Protein AF-A0A2P5YAR7-F1 (afdb_monomer_lite)

Radius of gyration: 39.68 Å; chains: 1; bounding box: 75×45×110 Å

Secondary structure (DSSP, 8-state):
-PPPPPPSS---SHHHHHHHHHHHHHHHHTT-SS-HHHHHHHHHHHHHS-HHHHTTT---HHHHHHHHHHHHHHHHHHHHHHHHHHHHHHHHHHHHHHHHHHHHHHHHHHHHHH--

Structure (mmCIF, N/CA/C/O backbone):
data_AF-A0A2P5YAR7-F1
#
_entry.id   AF-A0A2P5YAR7-F1
#
loop_
_atom_site.group_PDB
_atom_site.id
_atom_site.type_symbol
_atom_site.label_atom_id
_atom_site.label_alt_id
_atom_site.label_comp_id
_atom_site.label_asym_id
_atom_site.label_entity_id
_atom_site.label_seq_id
_atom_site.pdbx_PDB_ins_code
_atom_site.Cartn_x
_atom_site.Cartn_y
_atom_site.Cartn_z
_atom_site.occupancy
_atom_site.B_iso_or_equiv
_atom_site.auth_seq_id
_atom_site.auth_comp_id
_atom_site.auth_asym_id
_atom_site.auth_atom_id
_atom_site.pdbx_PDB_model_num
ATOM 1 N N . MET A 1 1 ? -10.644 -30.070 46.219 1.00 40.66 1 MET A N 1
ATOM 2 C CA . MET A 1 1 ? -11.522 -30.137 45.027 1.00 40.66 1 MET A CA 1
ATOM 3 C C . MET A 1 1 ? -10.715 -29.764 43.790 1.00 40.66 1 MET A C 1
ATOM 5 O O . MET A 1 1 ? -10.508 -28.585 43.537 1.00 40.66 1 MET A O 1
ATOM 9 N N . SER A 1 2 ? -10.187 -30.758 43.072 1.00 53.06 2 SER A N 1
ATOM 10 C CA . SER A 1 2 ? -9.422 -30.544 41.836 1.00 53.06 2 SER A CA 1
ATOM 11 C C . SER A 1 2 ? -10.381 -30.172 40.700 1.00 53.06 2 SER A C 1
ATOM 13 O O . SER A 1 2 ? -11.316 -30.916 40.404 1.00 53.06 2 SER A O 1
ATOM 15 N N . GLY A 1 3 ? -10.211 -28.991 40.105 1.00 74.62 3 GLY A N 1
ATOM 16 C CA . GLY A 1 3 ? -11.007 -28.576 38.951 1.00 74.62 3 GLY A CA 1
ATOM 17 C C . GLY A 1 3 ? -10.621 -29.376 37.705 1.00 74.62 3 GLY A C 1
ATOM 18 O O . GLY A 1 3 ? -9.438 -29.529 37.411 1.00 74.62 3 GLY A O 1
ATOM 19 N N . LYS A 1 4 ? -11.607 -29.857 36.936 1.00 80.44 4 LYS A N 1
ATOM 20 C CA . LYS A 1 4 ? -11.352 -30.475 35.624 1.00 80.44 4 LYS A CA 1
ATOM 21 C C . LYS A 1 4 ? -10.742 -29.435 34.678 1.00 80.44 4 LYS A C 1
ATOM 23 O O . LYS A 1 4 ? -11.320 -28.364 34.485 1.00 80.44 4 LYS A O 1
ATOM 28 N N . LYS A 1 5 ? -9.592 -29.755 34.077 1.00 84.00 5 LYS A N 1
ATOM 29 C CA . LYS A 1 5 ? -8.954 -28.932 33.040 1.00 84.00 5 LYS A CA 1
ATOM 30 C C . LYS A 1 5 ? -9.881 -28.864 31.824 1.00 84.00 5 LYS A C 1
ATOM 32 O O . LYS A 1 5 ? -10.261 -29.891 31.273 1.00 84.00 5 LYS A O 1
ATOM 37 N N . ILE A 1 6 ? -10.278 -27.655 31.440 1.00 81.88 6 ILE A N 1
ATOM 38 C CA . ILE A 1 6 ? -11.193 -27.422 30.317 1.00 81.88 6 ILE A CA 1
ATOM 39 C C . ILE A 1 6 ? -10.366 -27.171 29.052 1.00 81.88 6 ILE A C 1
ATOM 41 O O . ILE A 1 6 ? -9.425 -26.379 29.086 1.00 81.88 6 ILE A O 1
ATOM 45 N N . MET A 1 7 ? -10.737 -27.810 27.940 1.00 84.88 7 MET A N 1
ATOM 46 C CA . MET A 1 7 ? -10.179 -27.534 26.610 1.00 84.88 7 MET A CA 1
ATOM 47 C C . MET A 1 7 ? -10.755 -26.225 26.050 1.00 84.88 7 MET A C 1
ATOM 49 O O . MET A 1 7 ? -11.937 -25.929 26.237 1.00 84.88 7 MET A O 1
ATOM 53 N N . LEU A 1 8 ? -9.940 -25.430 25.353 1.00 87.88 8 LEU A N 1
ATOM 54 C CA . LEU A 1 8 ? -10.377 -24.204 24.672 1.00 87.88 8 LEU A CA 1
ATOM 55 C C . LEU A 1 8 ? -11.165 -24.554 23.397 1.00 87.88 8 LEU A C 1
ATOM 57 O O . LEU A 1 8 ? -10.645 -24.484 22.292 1.00 87.88 8 LEU A O 1
ATOM 61 N N . ALA A 1 9 ? -12.425 -24.949 23.574 1.00 91.56 9 ALA A N 1
ATOM 62 C CA . ALA A 1 9 ? -13.371 -25.260 22.507 1.00 91.56 9 ALA A CA 1
ATOM 63 C C . ALA A 1 9 ? -14.728 -24.587 22.764 1.00 91.56 9 ALA A C 1
ATOM 65 O O . ALA A 1 9 ? -15.019 -24.127 23.876 1.00 91.56 9 ALA A O 1
ATOM 66 N N . TYR A 1 10 ? -15.569 -24.523 21.731 1.00 92.94 10 TYR A N 1
ATOM 67 C CA . TYR A 1 10 ? -16.919 -23.984 21.857 1.00 92.94 10 TYR A CA 1
ATOM 68 C C . TYR A 1 10 ? -17.776 -24.847 22.796 1.00 92.94 10 TYR A C 1
ATOM 70 O O . TYR A 1 10 ? -17.853 -26.065 22.646 1.00 92.94 10 TYR A O 1
ATOM 78 N N . ILE A 1 11 ? -18.447 -24.211 23.762 1.00 94.50 11 ILE A N 1
ATOM 79 C CA . ILE A 1 11 ? -19.378 -24.891 24.673 1.00 94.50 11 ILE A CA 1
ATOM 80 C C . ILE A 1 11 ? -20.734 -24.988 23.970 1.00 94.50 11 ILE A C 1
ATOM 82 O O . ILE A 1 11 ? -21.426 -23.978 23.827 1.00 94.50 11 ILE A O 1
ATOM 86 N N . THR A 1 12 ? -21.114 -26.193 23.547 1.00 95.88 12 THR A N 1
ATOM 87 C CA . THR A 1 12 ? -22.368 -26.469 22.826 1.00 95.88 12 THR A CA 1
ATOM 88 C C . THR A 1 12 ? -23.599 -26.204 23.693 1.00 95.88 12 THR A C 1
ATOM 90 O O . THR A 1 12 ? -24.528 -25.521 23.259 1.00 95.88 12 THR A O 1
ATOM 93 N N . THR A 1 13 ? -23.575 -26.655 24.950 1.00 95.62 13 THR A N 1
ATOM 94 C CA . THR A 1 13 ? -24.671 -26.479 25.909 1.00 95.62 13 THR A CA 1
ATOM 95 C C . THR A 1 13 ? -24.881 -25.007 26.272 1.00 95.62 13 THR A C 1
ATOM 97 O O . THR A 1 13 ? -24.014 -24.368 26.874 1.00 95.62 13 THR A O 1
ATOM 100 N N . ASP A 1 14 ? -26.065 -24.467 25.970 1.00 96.06 14 ASP A N 1
ATOM 101 C CA . ASP A 1 14 ? -26.368 -23.039 26.147 1.00 96.06 14 ASP A CA 1
ATOM 102 C C . ASP A 1 14 ? -26.326 -22.577 27.616 1.00 96.06 14 ASP A C 1
ATOM 104 O O . ASP A 1 14 ? -25.726 -21.546 27.927 1.00 96.06 14 ASP A O 1
ATOM 108 N N . SER A 1 15 ? -26.873 -23.364 28.548 1.00 94.62 15 SER A N 1
ATOM 109 C CA . SER A 1 15 ? -26.855 -23.043 29.985 1.00 94.62 15 SER A CA 1
ATOM 110 C C . SER A 1 15 ? -25.426 -22.983 30.553 1.00 94.62 15 SER A C 1
ATOM 112 O O . SER A 1 15 ? -25.058 -22.036 31.260 1.00 94.62 15 SER A O 1
ATOM 114 N N . ALA A 1 16 ? -24.576 -23.948 30.187 1.00 93.19 16 ALA A N 1
ATOM 115 C CA . ALA A 1 16 ? -23.163 -23.985 30.566 1.00 93.19 16 ALA A CA 1
ATOM 116 C C . ALA A 1 16 ? -22.364 -22.839 29.926 1.00 93.19 16 ALA A C 1
ATOM 118 O O . ALA A 1 16 ? -21.526 -22.217 30.584 1.00 93.19 16 ALA A O 1
ATOM 119 N N . ARG A 1 17 ? -22.652 -22.505 28.664 1.00 95.62 17 ARG A N 1
ATOM 120 C CA . ARG A 1 17 ? -22.042 -21.373 27.959 1.00 95.62 17 ARG A CA 1
ATOM 121 C C . ARG A 1 17 ? -22.396 -20.040 28.622 1.00 95.62 17 ARG A C 1
ATOM 123 O O . ARG A 1 17 ? -21.489 -19.268 28.927 1.00 95.62 17 ARG A O 1
ATOM 130 N N . LYS A 1 18 ? -23.676 -19.786 28.926 1.00 95.25 18 LYS A N 1
ATOM 131 C CA . LYS A 1 18 ? -24.145 -18.545 29.580 1.00 95.25 18 LYS A CA 1
ATOM 132 C C . LYS A 1 18 ? -23.549 -18.353 30.975 1.00 95.25 18 LYS A C 1
ATOM 134 O O . LYS A 1 18 ? -23.100 -17.258 31.316 1.00 95.25 18 LYS A O 1
ATOM 139 N N . THR A 1 19 ? -23.516 -19.408 31.787 1.00 94.81 19 THR A N 1
ATOM 140 C CA . THR A 1 19 ? -22.935 -19.347 33.140 1.00 94.81 19 THR A CA 1
ATOM 141 C C . THR A 1 19 ? -21.421 -19.141 33.096 1.00 94.81 19 THR A C 1
ATOM 143 O O . THR A 1 19 ? -20.887 -18.317 33.842 1.00 94.81 19 THR A O 1
ATOM 146 N N . THR A 1 20 ? -20.731 -19.824 32.180 1.00 92.00 20 THR A N 1
ATOM 147 C CA . THR A 1 20 ? -19.289 -19.662 31.964 1.00 92.00 20 THR A CA 1
ATOM 148 C C . THR A 1 20 ? -18.955 -18.259 31.465 1.00 92.00 20 THR A C 1
ATOM 150 O O . THR A 1 20 ? -18.025 -17.647 31.989 1.00 92.00 20 THR A O 1
ATOM 153 N N . TYR A 1 21 ? -19.738 -17.718 30.524 1.00 92.38 21 TYR A N 1
ATOM 154 C CA . TYR A 1 21 ? -19.600 -16.346 30.034 1.00 92.38 21 TYR A CA 1
ATOM 155 C C . TYR A 1 21 ? -19.646 -15.349 31.194 1.00 92.38 21 TYR A C 1
ATOM 157 O O . TYR A 1 21 ? -18.660 -14.657 31.412 1.00 92.38 21 TYR A O 1
ATOM 165 N N . LYS A 1 22 ? -20.708 -15.352 32.017 1.00 92.00 22 LYS A N 1
ATOM 166 C CA . LYS A 1 22 ? -20.840 -14.433 33.168 1.00 92.00 22 LYS A CA 1
ATOM 167 C C . LYS A 1 22 ? -19.666 -14.526 34.153 1.00 92.00 22 LYS A C 1
ATOM 169 O O . LYS A 1 22 ? -19.189 -13.507 34.648 1.00 92.00 22 LYS A O 1
ATOM 174 N N . LYS A 1 23 ? -19.191 -15.744 34.447 1.00 90.50 23 LYS A N 1
ATOM 175 C CA . LYS A 1 23 ? -18.052 -15.958 35.358 1.00 90.50 23 LYS A CA 1
ATOM 176 C C . LYS A 1 23 ? -16.750 -15.406 34.776 1.00 90.50 23 LYS A C 1
ATOM 178 O O . LYS A 1 23 ? -16.007 -14.723 35.477 1.00 90.50 23 LYS A O 1
ATOM 183 N N . ARG A 1 24 ? -16.472 -15.696 33.502 1.00 89.88 24 ARG A N 1
ATOM 184 C CA . ARG A 1 24 ? -15.221 -15.303 32.838 1.00 89.88 24 ARG A CA 1
ATOM 185 C C . ARG A 1 24 ? -15.185 -13.811 32.515 1.00 89.88 24 ARG A C 1
ATOM 187 O O . ARG A 1 24 ? -14.156 -13.183 32.743 1.00 89.88 24 ARG A O 1
ATOM 194 N N . THR A 1 25 ? -16.294 -13.221 32.071 1.00 88.12 25 THR A N 1
ATOM 195 C CA . THR A 1 25 ? -16.368 -11.783 31.767 1.00 88.12 25 THR A CA 1
ATOM 196 C C . THR A 1 25 ? -16.139 -10.927 33.005 1.00 88.12 25 THR A C 1
ATOM 198 O O . THR A 1 25 ? -15.398 -9.954 32.929 1.00 88.12 25 THR A O 1
ATOM 201 N N . LYS A 1 26 ? -16.658 -11.326 34.175 1.00 86.00 26 LYS A N 1
ATOM 202 C CA . LYS A 1 26 ? -16.410 -10.621 35.445 1.00 86.00 26 LYS A CA 1
ATOM 203 C C . LYS A 1 26 ? -14.915 -10.504 35.784 1.00 86.00 26 LYS A C 1
ATOM 205 O O . LYS A 1 26 ? -14.485 -9.477 36.300 1.00 86.00 26 LYS A O 1
ATOM 210 N N . GLY A 1 27 ? -14.125 -11.542 35.497 1.00 83.94 27 GLY A N 1
ATOM 211 C CA . GLY A 1 27 ? -12.668 -11.520 35.677 1.00 83.94 27 GLY A CA 1
ATOM 212 C C . GLY A 1 27 ? -11.926 -10.757 34.575 1.00 83.94 27 GLY A C 1
ATOM 213 O O . GLY A 1 27 ? -10.904 -10.133 34.850 1.00 83.94 27 GLY A O 1
ATOM 214 N N . LEU A 1 28 ? -12.453 -10.782 33.348 1.00 85.00 28 LEU A N 1
ATOM 215 C CA . LEU A 1 28 ? -11.907 -10.061 32.196 1.00 85.00 28 LEU A CA 1
ATOM 216 C C . LEU A 1 28 ? -12.072 -8.547 32.325 1.00 85.00 28 LEU A C 1
ATOM 218 O O . LEU A 1 28 ? -11.105 -7.842 32.086 1.00 85.00 28 LEU A O 1
ATOM 222 N N . VAL A 1 29 ? -13.233 -8.044 32.760 1.00 80.06 29 VAL A N 1
ATOM 223 C CA . VAL A 1 29 ? -13.506 -6.593 32.868 1.00 80.06 29 VAL A CA 1
ATOM 224 C C . VAL A 1 29 ? -12.450 -5.861 33.708 1.00 80.06 29 VAL A C 1
ATOM 226 O O . VAL A 1 29 ? -12.074 -4.749 33.366 1.00 80.06 29 VAL A O 1
ATOM 229 N N . LYS A 1 30 ? -11.897 -6.501 34.750 1.00 78.00 30 LYS A N 1
ATOM 230 C CA . LYS A 1 30 ? -10.810 -5.933 35.575 1.00 78.00 30 LYS A CA 1
ATOM 231 C C . LYS A 1 30 ? -9.452 -5.836 34.866 1.00 78.00 30 LYS A C 1
ATOM 233 O O . LYS A 1 30 ? -8.565 -5.157 35.362 1.00 78.00 30 LYS A O 1
ATOM 238 N N . LYS A 1 31 ? -9.267 -6.564 33.764 1.00 83.31 31 LYS A N 1
ATOM 239 C CA . LYS A 1 31 ? -8.025 -6.642 32.978 1.00 83.31 31 LYS A CA 1
ATOM 240 C C . LYS A 1 31 ? -8.145 -5.964 31.612 1.00 83.31 31 LYS A C 1
ATOM 242 O O . LYS A 1 31 ? -7.176 -5.954 30.862 1.00 83.31 31 LYS A O 1
ATOM 247 N N . VAL A 1 32 ? -9.329 -5.462 31.261 1.00 84.12 32 VAL A N 1
ATOM 248 C CA . VAL A 1 32 ? -9.555 -4.772 29.991 1.00 84.12 32 VAL A CA 1
ATOM 249 C C . VAL A 1 32 ? -8.963 -3.371 30.098 1.00 84.12 32 VAL A C 1
ATOM 251 O O . VAL A 1 32 ? -9.361 -2.581 30.951 1.00 84.12 32 VAL A O 1
ATOM 254 N N . TRP A 1 33 ? -8.001 -3.093 29.224 1.00 86.69 33 TRP A N 1
ATOM 255 C CA . TRP A 1 33 ? -7.441 -1.770 28.997 1.00 86.69 33 TRP A CA 1
ATOM 256 C C . TRP A 1 33 ? -7.631 -1.398 27.520 1.00 86.69 33 TRP A C 1
ATOM 258 O O . TRP A 1 33 ? -7.370 -2.247 26.661 1.00 86.69 33 TRP A O 1
ATOM 268 N N . PRO A 1 34 ? -8.045 -0.162 27.198 1.00 90.00 34 PRO A N 1
ATOM 269 C CA . PRO A 1 34 ? -8.500 0.886 28.118 1.00 90.00 34 PRO A CA 1
ATOM 270 C C . PRO A 1 34 ? -9.819 0.524 28.819 1.00 90.00 34 PRO A C 1
ATOM 272 O O . PRO A 1 34 ? -10.503 -0.419 28.417 1.00 90.00 34 PRO A O 1
ATOM 275 N N . SER A 1 35 ? -10.175 1.252 29.885 1.00 89.50 35 SER A N 1
ATOM 276 C CA . SER A 1 35 ? -11.480 1.072 30.537 1.00 89.50 35 SER A CA 1
ATOM 277 C C . SER A 1 35 ? -12.617 1.292 29.527 1.00 89.50 35 SER A C 1
ATOM 279 O O . SER A 1 35 ? -12.423 1.938 28.499 1.00 89.50 35 SER A O 1
ATOM 281 N N . LEU A 1 36 ? -13.824 0.778 29.788 1.00 87.44 36 LEU A N 1
ATOM 282 C CA . LEU A 1 36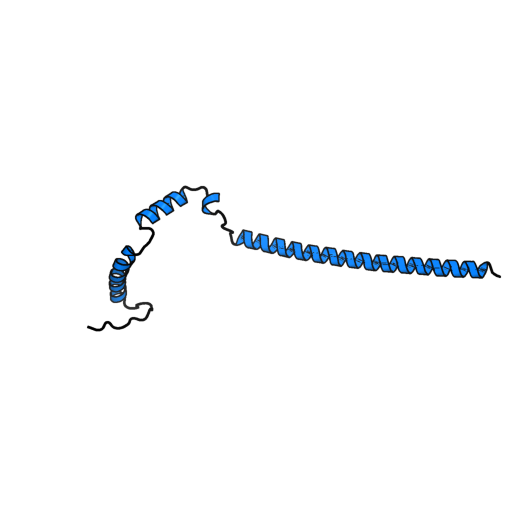 ? -14.950 0.958 28.857 1.00 87.44 36 LEU A CA 1
ATOM 283 C C . LEU A 1 36 ? -15.247 2.443 28.585 1.00 87.44 36 LEU A C 1
ATOM 285 O O . LEU A 1 36 ? -15.597 2.813 27.465 1.00 87.44 36 LEU A O 1
ATOM 289 N N . GLU A 1 37 ? -15.113 3.282 29.607 1.00 90.31 37 GLU A N 1
ATOM 290 C CA . GLU A 1 37 ? -15.336 4.721 29.515 1.00 90.31 37 GLU A CA 1
ATOM 291 C C . GLU A 1 37 ? -14.215 5.415 28.739 1.00 90.31 37 GLU A C 1
ATOM 293 O O . GLU A 1 37 ? -14.491 6.176 27.812 1.00 90.31 37 GLU A O 1
ATOM 298 N N . ASP A 1 38 ? -12.957 5.065 29.016 1.00 92.50 38 ASP A N 1
ATOM 299 C CA . ASP A 1 38 ? -11.815 5.557 28.247 1.00 92.50 38 ASP A CA 1
ATOM 300 C C . ASP A 1 38 ? -11.895 5.117 26.782 1.00 92.50 38 ASP A C 1
ATOM 302 O O . ASP A 1 38 ? -11.675 5.924 25.887 1.00 92.50 38 ASP A O 1
ATOM 306 N N . ALA A 1 39 ? -12.269 3.864 26.511 1.00 93.31 39 ALA A N 1
ATOM 307 C CA . ALA A 1 39 ? -12.463 3.348 25.161 1.00 93.31 39 ALA A CA 1
ATOM 308 C C . ALA A 1 39 ? -13.544 4.141 24.415 1.00 93.31 39 ALA A C 1
ATOM 310 O O . ALA A 1 39 ? -13.349 4.526 23.263 1.00 93.31 39 ALA A O 1
ATOM 311 N N . ARG A 1 40 ? -14.673 4.432 25.076 1.00 94.50 40 ARG A N 1
ATOM 312 C CA . ARG A 1 40 ? -15.743 5.269 24.512 1.00 94.50 40 ARG A CA 1
ATOM 313 C C . ARG A 1 40 ? -15.267 6.693 24.245 1.00 94.50 40 ARG A C 1
ATOM 315 O O . ARG A 1 40 ? -15.545 7.211 23.165 1.00 94.50 40 ARG A O 1
ATOM 322 N N . ARG A 1 41 ? -14.529 7.303 25.180 1.00 96.56 41 ARG A N 1
ATOM 323 C CA . ARG A 1 41 ? -13.931 8.634 25.003 1.00 96.56 41 ARG A CA 1
ATOM 324 C C . ARG A 1 41 ? -12.988 8.645 23.805 1.00 96.56 41 ARG A C 1
ATOM 326 O O . ARG A 1 41 ? -13.158 9.470 22.918 1.00 96.56 41 ARG A O 1
ATOM 333 N N . LEU A 1 42 ? -12.053 7.699 23.740 1.00 95.94 42 LEU A N 1
ATOM 334 C CA . LEU A 1 42 ? -11.088 7.577 22.647 1.00 95.94 42 LEU A CA 1
ATOM 335 C C . LEU A 1 42 ? -11.780 7.375 21.295 1.00 95.94 42 LEU A C 1
ATOM 337 O O . LEU A 1 42 ? -11.413 8.030 20.327 1.00 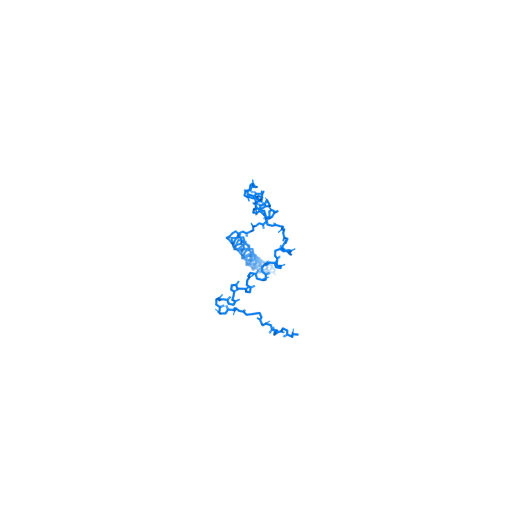95.94 42 LEU A O 1
ATOM 341 N N . LEU A 1 43 ? -12.812 6.527 21.227 1.00 94.62 43 LEU A N 1
ATOM 342 C CA . LEU A 1 43 ? -13.600 6.333 20.006 1.00 94.62 43 LEU A CA 1
ATOM 343 C C . LEU A 1 43 ? -14.362 7.597 19.596 1.00 94.62 43 LEU A C 1
ATOM 345 O O . LEU A 1 43 ? -14.453 7.894 18.408 1.00 94.62 43 LEU A O 1
ATOM 349 N N . SER A 1 44 ? -14.913 8.337 20.559 1.00 96.19 44 SER A N 1
ATOM 350 C CA . SER A 1 44 ? -15.579 9.615 20.301 1.00 96.19 44 SER A CA 1
ATOM 351 C C . SER A 1 44 ? -14.593 10.654 19.767 1.00 96.19 44 SER A C 1
ATOM 353 O O . SER A 1 44 ? -14.852 11.258 18.731 1.00 96.19 44 SER A O 1
ATOM 355 N N . GLU A 1 45 ? -13.450 10.836 20.429 1.00 96.00 45 GLU A N 1
ATOM 356 C CA . GLU A 1 45 ? -12.401 11.757 19.977 1.00 96.00 45 GLU A CA 1
ATOM 357 C C . GLU A 1 45 ? -11.869 11.369 18.597 1.00 96.00 45 GLU A C 1
ATOM 359 O O . GLU A 1 45 ? -11.768 12.220 17.718 1.00 96.00 45 GLU A O 1
ATOM 364 N N . PHE A 1 46 ? -11.639 10.077 18.351 1.00 93.44 46 PHE A N 1
ATOM 365 C CA . PHE A 1 46 ? -11.239 9.581 17.037 1.00 93.44 46 PHE A CA 1
ATOM 366 C C . PHE A 1 46 ? -12.261 9.941 15.950 1.00 93.44 46 PHE A C 1
ATOM 368 O O . PHE A 1 46 ? -11.882 10.446 14.897 1.00 93.44 46 PHE A O 1
ATOM 375 N N . LYS A 1 47 ? -13.561 9.751 16.217 1.00 93.88 47 LYS A N 1
ATOM 376 C CA . LYS A 1 47 ? -14.638 10.076 15.267 1.00 93.88 47 LYS A CA 1
ATOM 377 C C . LYS A 1 47 ? -14.793 11.574 14.985 1.00 93.88 47 LYS A C 1
ATOM 379 O O . LYS A 1 47 ? -15.344 11.918 13.944 1.00 93.88 47 LYS A O 1
ATOM 384 N N . LYS A 1 48 ? -14.321 12.454 15.875 1.00 95.81 48 LYS A N 1
ATOM 385 C CA . LYS A 1 48 ? -14.305 13.913 15.656 1.00 95.81 48 LYS A CA 1
ATOM 386 C C . LYS A 1 48 ? -13.167 14.366 14.739 1.00 95.81 48 LYS A C 1
ATOM 388 O O . LYS A 1 48 ? -13.205 15.486 14.235 1.00 95.81 48 LYS A O 1
ATOM 393 N N . LEU A 1 49 ? -12.145 13.536 14.532 1.00 92.88 49 LEU A N 1
ATOM 394 C CA . LEU A 1 49 ? -11.028 13.887 13.659 1.00 92.88 49 LEU A CA 1
ATOM 395 C C . LEU A 1 49 ? -11.473 13.918 12.187 1.00 92.88 49 LEU A C 1
ATOM 397 O O . LEU A 1 49 ? -12.324 13.119 11.797 1.00 92.88 49 LEU A O 1
ATOM 401 N N . PRO A 1 50 ? -10.868 14.766 11.337 1.00 92.06 50 PRO A N 1
ATOM 402 C CA . PRO A 1 50 ? -11.073 14.704 9.892 1.00 92.06 50 PRO A CA 1
ATOM 403 C C . PRO A 1 50 ? -10.743 13.315 9.328 1.00 92.06 50 PRO A C 1
ATOM 405 O O . PRO A 1 50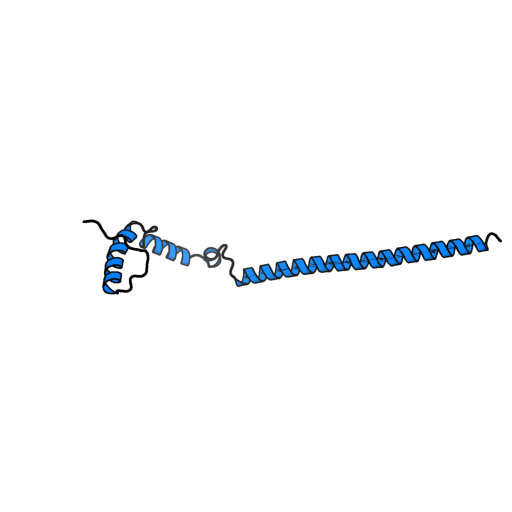 ? -9.819 12.656 9.814 1.00 92.06 50 PRO A O 1
ATOM 408 N N . LEU A 1 51 ? -11.432 12.899 8.257 1.00 85.44 51 LEU A N 1
ATOM 409 C CA . LEU A 1 51 ? -11.216 11.594 7.610 1.00 85.44 51 LEU A CA 1
ATOM 410 C C . LEU A 1 51 ? -9.740 11.342 7.279 1.00 85.44 51 LEU A C 1
ATOM 412 O O . LEU A 1 51 ? -9.246 10.259 7.561 1.00 85.44 51 LEU A O 1
ATOM 416 N N . SER A 1 52 ? -9.021 12.363 6.798 1.00 83.81 52 SER A N 1
ATOM 417 C CA . SER A 1 52 ? -7.584 12.305 6.479 1.00 83.81 52 SER A CA 1
ATOM 418 C C . SER A 1 52 ? -6.673 11.982 7.671 1.00 83.81 52 SER A C 1
ATOM 420 O O . SER A 1 52 ? -5.551 11.511 7.498 1.00 83.81 52 SER A O 1
ATOM 422 N N . LYS A 1 53 ? -7.125 12.255 8.900 1.00 86.69 53 LYS A N 1
ATOM 423 C CA . LYS A 1 53 ? -6.417 11.908 10.140 1.00 86.69 53 LYS A CA 1
ATOM 424 C C . LYS A 1 53 ? -6.860 10.549 10.670 1.00 86.69 53 LYS A C 1
ATOM 426 O O . LYS A 1 53 ? -6.011 9.807 11.154 1.00 86.69 53 LYS A O 1
ATOM 431 N N . GLN A 1 54 ? -8.148 10.217 10.542 1.00 87.56 54 GLN A N 1
ATOM 432 C CA . GLN A 1 54 ? -8.674 8.896 10.903 1.00 87.56 54 GLN A CA 1
ATOM 433 C C . GLN A 1 54 ? -8.039 7.783 10.062 1.00 87.56 54 GLN A C 1
ATOM 435 O O . GLN A 1 54 ? -7.676 6.739 10.593 1.00 87.56 54 GLN A O 1
ATOM 440 N N . ASN A 1 55 ? -7.875 8.024 8.760 1.00 80.00 55 ASN A N 1
ATOM 441 C CA . ASN A 1 55 ? -7.320 7.074 7.800 1.00 80.00 55 ASN A CA 1
ATOM 442 C C . ASN A 1 55 ? -5.836 7.335 7.485 1.00 80.00 55 ASN A C 1
ATOM 444 O O . ASN A 1 55 ? -5.322 6.845 6.481 1.00 80.00 55 ASN A O 1
ATOM 448 N N . ASN A 1 56 ? -5.129 8.111 8.315 1.00 78.62 56 ASN A N 1
ATOM 449 C CA . ASN A 1 56 ? -3.725 8.413 8.064 1.00 78.62 56 ASN A CA 1
ATOM 450 C C . ASN A 1 56 ? -2.907 7.109 8.029 1.00 78.62 56 ASN A C 1
ATOM 452 O O . ASN A 1 56 ? -2.964 6.317 8.969 1.00 78.62 56 ASN A O 1
ATOM 456 N N . LYS A 1 57 ? -2.140 6.900 6.951 1.00 70.38 57 LYS A N 1
ATOM 457 C CA . LYS A 1 57 ? -1.410 5.653 6.629 1.00 70.38 57 LYS A CA 1
ATOM 458 C C . LYS A 1 57 ? -2.287 4.432 6.330 1.00 70.38 57 LYS A C 1
ATOM 460 O O . LYS A 1 57 ? -1.764 3.327 6.196 1.00 70.38 57 LYS A O 1
ATOM 465 N N . MET A 1 58 ? -3.596 4.609 6.200 1.00 75.12 58 MET A N 1
ATOM 466 C CA . MET A 1 58 ? -4.488 3.559 5.742 1.00 75.12 58 MET A CA 1
ATOM 467 C C . MET A 1 58 ? -4.412 3.507 4.216 1.00 75.12 58 MET A C 1
ATOM 469 O O . MET A 1 58 ? -4.864 4.414 3.521 1.00 75.12 58 MET A O 1
ATOM 473 N N . VAL A 1 59 ? -3.794 2.453 3.693 1.00 67.38 59 VAL A N 1
ATOM 474 C CA . VAL A 1 59 ? -3.837 2.140 2.264 1.00 67.38 59 VAL A CA 1
ATOM 475 C C . VAL A 1 59 ? -5.072 1.275 2.048 1.00 67.38 59 VAL A C 1
ATOM 477 O O . VAL A 1 59 ? -5.239 0.260 2.727 1.00 67.38 59 VAL A O 1
ATOM 480 N N . ASN A 1 60 ? -5.973 1.700 1.165 1.00 81.38 60 ASN A N 1
ATOM 481 C CA . ASN A 1 60 ? -7.122 0.879 0.805 1.00 81.38 60 ASN A CA 1
ATOM 482 C C . ASN A 1 60 ? -6.688 -0.165 -0.240 1.00 81.38 60 ASN A C 1
ATOM 484 O O . ASN A 1 60 ? -5.668 -0.012 -0.914 1.00 81.38 60 ASN A O 1
ATOM 488 N N . GLN A 1 61 ? -7.426 -1.270 -0.325 1.00 80.06 61 GLN A N 1
ATOM 489 C CA . GLN A 1 61 ? -7.052 -2.372 -1.211 1.00 80.06 61 GLN A CA 1
ATOM 490 C C . GLN A 1 61 ? -7.013 -1.931 -2.682 1.00 80.06 61 GLN A C 1
ATOM 492 O O . GLN A 1 61 ? -6.147 -2.380 -3.423 1.00 80.06 61 GLN A O 1
ATOM 497 N N . GLU A 1 62 ? -7.905 -1.027 -3.085 1.00 84.19 62 GLU A N 1
ATOM 498 C CA . GLU A 1 62 ? -7.991 -0.489 -4.444 1.00 84.19 62 GLU A CA 1
ATOM 499 C C . GLU A 1 62 ? -6.739 0.313 -4.826 1.00 84.19 62 GLU A C 1
ATOM 501 O O . GLU A 1 62 ? -6.047 -0.053 -5.768 1.00 84.19 62 GLU A O 1
ATOM 506 N N . SER A 1 63 ? -6.357 1.314 -4.035 1.00 84.75 63 SER A N 1
ATOM 507 C CA . SER A 1 63 ? -5.186 2.158 -4.277 1.00 84.75 63 SER A CA 1
ATOM 508 C C . SER A 1 63 ? -3.876 1.383 -4.177 1.00 84.75 63 SER A C 1
ATOM 510 O O . SER A 1 63 ? -2.919 1.681 -4.894 1.00 84.75 63 SER A O 1
ATOM 512 N N . PHE A 1 64 ? -3.826 0.349 -3.330 1.00 89.44 64 PHE A N 1
ATOM 513 C CA . PHE A 1 64 ? -2.712 -0.592 -3.329 1.00 89.44 64 PHE A CA 1
ATOM 514 C C . PHE A 1 64 ? -2.615 -1.338 -4.663 1.00 89.44 64 PHE A C 1
ATOM 516 O O . PHE A 1 64 ? -1.542 -1.373 -5.265 1.00 89.44 64 PHE A O 1
ATOM 523 N N . LEU A 1 65 ? -3.726 -1.912 -5.135 1.00 91.75 65 LEU A N 1
ATOM 524 C CA . LEU A 1 65 ? -3.770 -2.652 -6.396 1.00 91.75 65 LEU A CA 1
ATOM 525 C C . LEU A 1 65 ? -3.440 -1.750 -7.589 1.00 91.75 65 LEU A C 1
ATOM 527 O O . LEU A 1 65 ? -2.620 -2.139 -8.417 1.00 91.75 65 LEU A O 1
ATOM 531 N N . GLU A 1 66 ? -3.990 -0.537 -7.647 1.00 90.50 66 GLU A N 1
ATOM 532 C CA . GLU A 1 66 ? -3.665 0.464 -8.668 1.00 90.50 66 GLU A CA 1
ATOM 533 C C . GLU A 1 66 ? -2.169 0.792 -8.679 1.00 90.50 66 GLU A C 1
ATOM 535 O O . GLU A 1 66 ? -1.529 0.763 -9.732 1.00 90.50 66 GLU A O 1
ATOM 540 N N . GLN A 1 67 ? -1.572 1.039 -7.508 1.00 92.12 67 GLN A N 1
ATOM 541 C CA . GLN A 1 67 ? -0.145 1.333 -7.412 1.00 92.12 67 GLN A CA 1
ATOM 542 C C . GLN A 1 67 ? 0.721 0.131 -7.824 1.00 92.12 67 GLN A C 1
ATOM 544 O O . GLN A 1 67 ? 1.758 0.306 -8.470 1.00 92.12 67 GLN A O 1
ATOM 549 N N . SER A 1 68 ? 0.324 -1.088 -7.455 1.00 91.81 68 SER A N 1
ATOM 550 C CA . SER A 1 68 ? 1.014 -2.316 -7.855 1.00 91.81 68 SER A CA 1
ATOM 551 C C . SER A 1 68 ? 0.928 -2.558 -9.361 1.00 91.81 68 SER A C 1
ATOM 553 O O . SER A 1 68 ? 1.944 -2.892 -9.971 1.00 91.81 68 SER A O 1
ATOM 555 N N . LEU A 1 69 ? -0.241 -2.341 -9.969 1.00 94.50 69 LEU A N 1
ATOM 556 C CA . LEU A 1 69 ? -0.431 -2.431 -11.417 1.00 94.50 69 LEU A CA 1
ATOM 557 C C . LEU A 1 69 ? 0.404 -1.378 -12.149 1.00 94.50 69 LEU A C 1
ATOM 559 O O . LEU A 1 69 ? 1.124 -1.724 -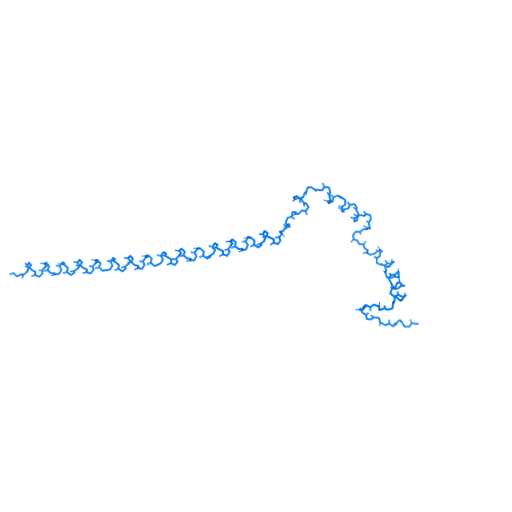13.081 1.00 94.50 69 LEU A O 1
ATOM 563 N N . ALA A 1 70 ? 0.385 -0.121 -11.698 1.00 95.62 70 ALA A N 1
ATOM 564 C CA . ALA A 1 70 ? 1.188 0.949 -12.288 1.00 95.62 70 ALA A CA 1
ATOM 565 C C . ALA A 1 70 ? 2.688 0.618 -12.265 1.00 95.62 70 ALA A C 1
ATOM 567 O O . ALA A 1 70 ? 3.361 0.710 -13.289 1.00 95.62 70 ALA A O 1
ATOM 568 N N . LYS A 1 71 ? 3.208 0.137 -11.127 1.00 95.50 71 LYS A N 1
ATOM 569 C CA . LYS A 1 71 ? 4.614 -0.284 -11.003 1.00 95.50 71 LYS A CA 1
ATOM 570 C C . LYS A 1 71 ? 4.962 -1.445 -11.936 1.00 95.50 71 LYS A C 1
ATOM 572 O O . LYS A 1 71 ? 6.037 -1.437 -12.536 1.00 95.50 71 LYS A O 1
ATOM 577 N N . ALA A 1 72 ? 4.076 -2.434 -12.055 1.00 94.06 72 ALA A N 1
ATOM 578 C CA . ALA A 1 72 ? 4.282 -3.567 -12.950 1.00 94.06 72 ALA A CA 1
ATOM 579 C C . ALA A 1 72 ? 4.327 -3.113 -14.420 1.00 94.06 72 ALA A C 1
ATOM 581 O O . ALA A 1 72 ? 5.247 -3.486 -15.150 1.00 94.06 72 ALA A O 1
ATOM 582 N N . THR A 1 73 ? 3.393 -2.247 -14.824 1.00 95.19 73 THR A N 1
ATOM 583 C CA . THR A 1 73 ? 3.335 -1.657 -16.169 1.00 95.19 73 THR A CA 1
ATOM 584 C C . THR A 1 73 ? 4.577 -0.818 -16.469 1.00 95.19 73 THR A C 1
ATOM 586 O O . THR A 1 73 ? 5.204 -1.002 -17.511 1.00 95.19 73 THR A O 1
ATOM 589 N N . ASP A 1 74 ? 5.001 0.046 -15.545 1.00 95.94 74 ASP A N 1
ATOM 590 C CA . ASP A 1 74 ? 6.209 0.863 -15.700 1.00 95.94 74 ASP A CA 1
ATOM 591 C C . ASP A 1 74 ? 7.464 0.003 -15.874 1.00 95.94 74 ASP A C 1
ATOM 593 O O . ASP A 1 74 ? 8.323 0.299 -16.710 1.00 95.94 74 ASP A O 1
ATOM 597 N N . GLN A 1 75 ? 7.577 -1.088 -15.112 1.00 94.75 75 GLN A N 1
ATOM 598 C CA . GLN A 1 75 ? 8.689 -2.025 -15.239 1.00 94.75 75 GLN A CA 1
ATOM 599 C C . GLN A 1 75 ? 8.688 -2.720 -16.608 1.00 94.75 75 GLN A C 1
ATOM 601 O O . GLN A 1 75 ? 9.741 -2.824 -17.243 1.00 94.75 75 GLN A O 1
ATOM 606 N N . GLN A 1 76 ? 7.522 -3.161 -17.087 1.00 95.00 76 GLN A N 1
ATOM 607 C CA . GLN A 1 76 ? 7.382 -3.762 -18.416 1.00 95.00 76 GLN A CA 1
ATOM 608 C C . GLN A 1 76 ? 7.740 -2.769 -19.529 1.00 95.00 76 GLN A C 1
ATOM 610 O O . GLN A 1 76 ? 8.508 -3.110 -20.430 1.00 95.00 76 GLN A O 1
ATOM 615 N N . LEU A 1 77 ? 7.264 -1.524 -19.438 1.00 95.75 77 LEU A N 1
ATOM 616 C CA . LEU A 1 77 ? 7.570 -0.467 -20.403 1.00 95.75 77 LEU A CA 1
ATOM 617 C C . LEU A 1 77 ? 9.064 -0.137 -20.447 1.00 95.75 77 LEU A C 1
ATOM 619 O O . LEU A 1 77 ? 9.620 0.023 -21.532 1.00 95.75 77 LEU A O 1
ATOM 623 N N . ARG A 1 78 ? 9.736 -0.058 -19.290 1.00 96.19 78 ARG A N 1
ATOM 624 C CA . ARG A 1 78 ? 11.192 0.158 -19.232 1.00 96.19 78 ARG A CA 1
ATOM 625 C C . ARG A 1 78 ? 11.953 -0.957 -19.941 1.00 96.19 78 ARG A C 1
ATOM 627 O O . ARG A 1 78 ? 12.853 -0.663 -20.722 1.00 96.19 78 ARG A O 1
ATOM 634 N N . LYS A 1 79 ? 11.566 -2.214 -19.708 1.00 96.81 79 LYS A N 1
ATOM 635 C CA . LYS A 1 79 ? 12.191 -3.370 -20.358 1.00 96.81 79 LYS A CA 1
ATOM 636 C C . LYS A 1 79 ? 11.998 -3.331 -21.874 1.00 96.81 79 LYS A C 1
ATOM 638 O O . LYS A 1 79 ? 12.969 -3.464 -22.609 1.00 96.81 79 LYS A O 1
ATOM 643 N N . LEU A 1 80 ? 10.771 -3.077 -22.333 1.00 96.38 80 LEU A N 1
ATOM 644 C CA . LEU A 1 80 ? 10.462 -3.005 -23.761 1.00 96.38 80 LEU A CA 1
ATOM 645 C C . LEU A 1 80 ? 11.233 -1.877 -24.460 1.00 96.38 80 LEU A C 1
ATOM 647 O O . LEU A 1 80 ? 11.748 -2.069 -25.558 1.00 96.38 80 LEU A O 1
ATOM 651 N N . ARG A 1 81 ? 11.346 -0.705 -23.820 1.00 97.12 81 ARG A N 1
ATOM 652 C CA . ARG A 1 81 ? 12.140 0.417 -24.344 1.00 97.12 81 ARG A CA 1
ATOM 653 C C . ARG A 1 81 ? 13.608 0.041 -24.511 1.00 97.12 81 ARG A C 1
ATOM 655 O O . ARG A 1 81 ? 14.189 0.359 -25.543 1.00 97.12 81 ARG A O 1
ATOM 662 N N . GLU A 1 82 ? 14.187 -0.646 -23.531 1.00 97.06 82 GLU A N 1
ATOM 663 C CA . GLU A 1 82 ? 15.579 -1.085 -23.615 1.00 97.06 82 GLU A CA 1
ATOM 664 C C . GLU A 1 82 ? 15.769 -2.147 -24.703 1.00 97.06 82 GLU A C 1
ATOM 666 O O . GLU A 1 82 ? 16.658 -2.018 -25.538 1.00 97.06 82 GLU A O 1
ATOM 671 N N . GLU A 1 83 ? 14.891 -3.148 -24.778 1.00 97.62 83 GLU A N 1
ATOM 672 C CA . GLU A 1 83 ? 14.933 -4.164 -25.837 1.00 97.62 83 GLU A CA 1
ATOM 673 C C . GLU A 1 83 ? 14.827 -3.543 -27.237 1.00 97.62 83 GLU A C 1
ATOM 675 O O . GLU A 1 83 ? 15.557 -3.941 -28.148 1.00 97.62 83 GLU A O 1
ATOM 680 N N . ASN A 1 84 ? 13.953 -2.550 -27.415 1.00 97.75 84 ASN A N 1
ATOM 681 C CA . ASN A 1 84 ? 13.827 -1.830 -28.680 1.00 97.75 84 ASN A CA 1
ATOM 682 C C . ASN A 1 84 ? 15.098 -1.042 -29.007 1.00 97.75 84 ASN A C 1
ATOM 684 O O . ASN A 1 84 ? 15.609 -1.161 -30.119 1.00 97.75 84 ASN A O 1
ATOM 688 N N . ARG A 1 85 ? 15.672 -0.333 -28.029 1.00 97.50 85 ARG A N 1
ATOM 689 C CA . ARG A 1 85 ? 16.942 0.383 -28.203 1.00 97.50 85 ARG A CA 1
ATOM 690 C C . ARG A 1 85 ? 18.078 -0.558 -28.613 1.00 97.50 85 ARG A C 1
ATOM 692 O O . ARG A 1 85 ? 18.869 -0.224 -29.490 1.00 97.50 85 ARG A O 1
ATOM 699 N N . GLN A 1 86 ? 18.150 -1.749 -28.020 1.00 97.31 86 GLN A N 1
ATOM 700 C CA . GLN A 1 86 ? 19.153 -2.757 -28.376 1.00 97.31 86 GLN A CA 1
ATOM 701 C C . GLN A 1 86 ? 18.975 -3.266 -29.812 1.00 97.31 86 GLN A C 1
ATOM 703 O O . GLN A 1 86 ? 19.958 -3.442 -30.534 1.00 97.31 86 GLN A O 1
ATOM 708 N N . LYS A 1 87 ? 17.729 -3.474 -30.256 1.00 97.56 87 LYS A N 1
ATOM 709 C CA . LYS A 1 87 ? 17.433 -3.857 -31.645 1.00 97.56 87 LYS A CA 1
ATOM 710 C C . LYS A 1 87 ? 17.845 -2.764 -32.629 1.00 97.56 87 LYS A C 1
ATOM 712 O O . LYS A 1 87 ? 18.507 -3.074 -33.615 1.00 97.56 87 LYS A O 1
ATOM 717 N N . GLU A 1 88 ? 17.520 -1.506 -32.337 1.00 97.00 88 GLU A N 1
ATOM 718 C CA . GLU A 1 88 ? 17.924 -0.360 -33.161 1.00 97.00 88 GLU A CA 1
ATOM 719 C C . GLU A 1 88 ? 19.449 -0.255 -33.267 1.00 97.00 88 GLU A C 1
ATOM 721 O O . GLU A 1 88 ? 19.985 -0.174 -34.369 1.00 97.00 88 GLU A O 1
ATOM 726 N N . LEU A 1 89 ? 20.166 -0.340 -32.141 1.00 97.00 89 LEU A N 1
ATOM 727 C CA . LEU A 1 89 ? 21.631 -0.299 -32.132 1.00 97.00 89 LEU A CA 1
ATOM 728 C C . LEU A 1 89 ? 22.251 -1.450 -32.927 1.00 97.00 89 LEU A C 1
ATOM 730 O O . LEU A 1 89 ? 23.239 -1.248 -33.634 1.00 97.00 89 LEU A O 1
ATOM 734 N N . LYS A 1 90 ? 21.673 -2.651 -32.842 1.00 97.25 90 LYS A N 1
ATOM 735 C CA . LYS A 1 90 ? 22.142 -3.814 -33.599 1.00 97.25 90 LYS A CA 1
ATOM 736 C C . LYS A 1 90 ? 21.953 -3.625 -35.104 1.00 97.25 90 LYS A C 1
ATOM 738 O O . LYS A 1 90 ? 22.877 -3.917 -35.863 1.00 97.25 90 LYS A O 1
ATOM 743 N N . GLU A 1 91 ? 20.795 -3.128 -35.532 1.00 96.75 91 GLU A N 1
ATOM 744 C CA . GLU A 1 91 ? 20.545 -2.850 -36.950 1.00 96.75 91 GLU A CA 1
ATOM 745 C C . GLU A 1 91 ? 21.427 -1.719 -37.477 1.00 96.75 91 GLU A C 1
ATOM 747 O O . GLU A 1 91 ? 22.037 -1.867 -38.534 1.00 96.75 91 GLU A O 1
ATOM 752 N N . LEU A 1 92 ? 21.588 -0.632 -36.718 1.00 97.06 92 LEU A N 1
ATOM 753 C CA . LEU A 1 92 ? 22.510 0.443 -37.083 1.00 97.06 92 LEU A CA 1
ATOM 754 C C . LEU A 1 92 ? 23.951 -0.064 -37.177 1.00 97.06 92 LEU A C 1
ATOM 756 O O . LEU A 1 92 ? 24.640 0.233 -38.147 1.00 97.06 92 LEU A O 1
ATOM 760 N N . GLY A 1 93 ? 24.400 -0.883 -36.224 1.00 97.38 93 GLY A N 1
ATOM 761 C CA . GLY A 1 93 ? 25.724 -1.501 -36.269 1.00 97.38 93 GLY A CA 1
ATOM 762 C C . GLY A 1 93 ? 25.919 -2.386 -37.503 1.00 97.38 93 GLY A C 1
ATOM 763 O O . GLY A 1 93 ? 26.977 -2.341 -38.131 1.00 97.38 93 GLY A O 1
ATOM 764 N N . ARG A 1 94 ? 24.889 -3.150 -37.897 1.00 97.06 94 ARG A N 1
ATOM 765 C CA . ARG A 1 94 ? 24.900 -3.955 -39.128 1.00 97.06 94 ARG A CA 1
ATOM 766 C C . ARG A 1 94 ? 25.034 -3.075 -40.371 1.00 97.06 94 ARG A C 1
ATOM 768 O O . ARG A 1 94 ? 25.866 -3.373 -41.222 1.00 97.06 94 ARG A O 1
ATOM 775 N N . LEU A 1 95 ? 24.256 -1.994 -40.454 1.00 97.19 95 LEU A N 1
ATOM 776 C CA . LEU A 1 95 ? 24.298 -1.044 -41.570 1.00 97.19 95 LEU A CA 1
ATOM 777 C C . LEU A 1 95 ? 25.641 -0.318 -41.665 1.00 97.19 95 LEU A C 1
ATOM 779 O O . LEU A 1 95 ? 26.205 -0.226 -42.749 1.00 97.19 95 LEU A O 1
ATOM 783 N N . VAL A 1 96 ? 26.182 0.152 -40.540 1.00 97.25 96 VAL A N 1
ATOM 784 C CA . VAL A 1 96 ? 27.497 0.807 -40.497 1.00 97.25 96 VAL A CA 1
ATOM 785 C C . VAL A 1 96 ? 28.587 -0.154 -40.954 1.00 97.25 96 VAL A C 1
ATOM 787 O O . VAL A 1 96 ? 29.436 0.231 -41.752 1.00 97.25 96 VAL A O 1
ATOM 790 N N . LYS A 1 97 ? 28.549 -1.411 -40.494 1.00 96.38 97 LYS A N 1
ATOM 791 C CA . LYS A 1 97 ? 29.512 -2.432 -40.911 1.00 96.38 97 LYS A CA 1
ATOM 792 C C . LYS A 1 97 ? 29.436 -2.700 -42.415 1.00 96.38 97 LYS A C 1
ATOM 794 O O . LYS A 1 97 ? 30.484 -2.757 -43.045 1.00 96.38 97 LYS A O 1
ATOM 799 N N . GLN A 1 98 ? 28.226 -2.828 -42.964 1.00 95.25 98 GLN A N 1
ATOM 800 C CA . GLN A 1 98 ? 28.018 -3.030 -44.400 1.00 95.25 98 GLN A CA 1
ATOM 801 C C . GLN A 1 98 ? 28.528 -1.838 -45.216 1.00 95.25 98 GLN A C 1
ATOM 803 O O . GLN A 1 98 ? 29.282 -2.013 -46.163 1.00 95.25 98 GLN A O 1
ATOM 808 N N . ASN A 1 99 ? 28.187 -0.616 -44.807 1.00 96.62 99 ASN A N 1
ATOM 809 C CA . ASN A 1 99 ? 28.644 0.582 -45.502 1.00 96.62 99 ASN A CA 1
ATOM 810 C C . ASN A 1 99 ? 30.179 0.689 -45.484 1.00 96.62 99 ASN A C 1
ATOM 812 O O . ASN A 1 99 ? 30.794 1.052 -46.480 1.00 96.62 99 ASN A O 1
ATOM 816 N N . TRP A 1 100 ? 30.819 0.316 -44.369 1.00 95.44 100 TRP A N 1
ATOM 817 C CA . TRP A 1 100 ? 32.279 0.283 -44.306 1.00 95.44 100 TRP A CA 1
ATOM 818 C C . TRP A 1 100 ? 32.885 -0.761 -45.255 1.00 95.44 100 TRP A C 1
ATOM 820 O O . TRP A 1 100 ? 33.869 -0.465 -45.927 1.00 95.44 100 TRP A O 1
ATOM 830 N N . THR A 1 101 ? 32.310 -1.964 -45.341 1.00 95.38 101 THR A N 1
ATOM 831 C CA . THR A 1 101 ? 32.799 -2.983 -46.285 1.00 95.38 101 THR A CA 1
ATOM 832 C C . THR A 1 101 ? 32.627 -2.543 -47.733 1.00 95.38 101 THR A C 1
ATOM 834 O O . THR A 1 101 ? 33.549 -2.707 -48.525 1.00 95.38 101 THR A O 1
ATOM 837 N N . ASP A 1 102 ? 31.500 -1.907 -48.057 1.00 95.69 102 ASP A N 1
ATOM 838 C CA . ASP A 1 102 ? 31.222 -1.425 -49.411 1.00 95.69 102 ASP A CA 1
ATOM 839 C C . ASP A 1 102 ? 32.232 -0.339 -49.833 1.00 95.69 102 ASP A C 1
ATOM 841 O O . ASP A 1 102 ? 32.732 -0.349 -50.959 1.00 95.69 102 ASP A O 1
AT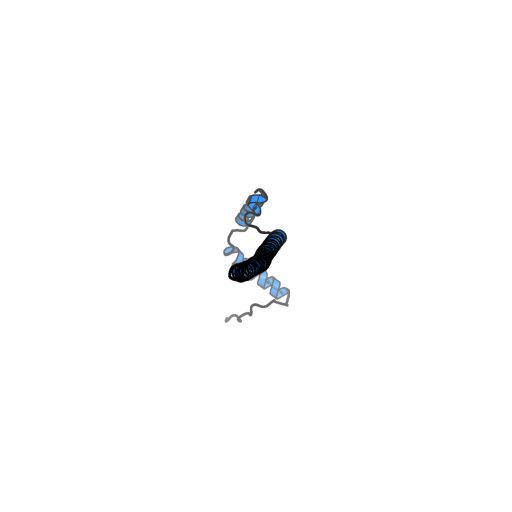OM 845 N N . ILE A 1 103 ? 32.592 0.570 -48.915 1.00 95.88 103 ILE A N 1
ATOM 846 C CA . ILE A 1 103 ? 33.614 1.599 -49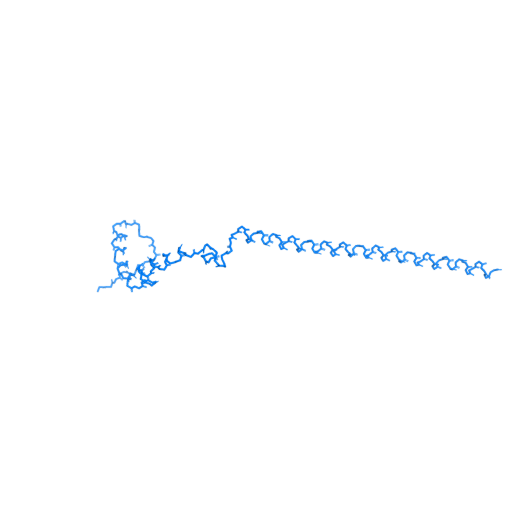.160 1.00 95.88 103 ILE A CA 1
ATOM 847 C C . ILE A 1 103 ? 35.004 0.973 -49.352 1.00 95.88 103 ILE A C 1
ATOM 849 O O . ILE A 1 103 ? 35.718 1.376 -50.272 1.00 95.88 103 ILE A O 1
ATOM 853 N N . ASP A 1 104 ? 35.402 0.006 -48.516 1.00 95.44 104 ASP A N 1
ATOM 854 C CA . ASP A 1 104 ? 36.709 -0.666 -48.637 1.00 95.44 104 ASP A CA 1
ATOM 855 C C . ASP A 1 104 ? 36.845 -1.397 -49.983 1.00 95.44 104 ASP A C 1
ATOM 857 O O . ASP A 1 104 ? 37.853 -1.253 -50.684 1.00 95.44 104 ASP A O 1
ATOM 861 N N . ASP A 1 105 ? 35.790 -2.101 -50.402 1.00 94.88 105 ASP A N 1
ATOM 862 C CA . ASP A 1 105 ? 35.733 -2.772 -51.700 1.00 94.88 105 ASP A CA 1
ATOM 863 C C . ASP A 1 105 ? 35.821 -1.772 -52.866 1.00 94.88 105 ASP A C 1
ATOM 865 O O . ASP A 1 105 ? 36.582 -1.995 -53.815 1.00 94.88 105 ASP A O 1
ATOM 869 N N . MET A 1 106 ? 35.117 -0.634 -52.790 1.00 94.06 106 MET A N 1
ATOM 870 C CA . MET A 1 106 ? 35.211 0.434 -53.795 1.00 94.06 106 MET A CA 1
ATOM 871 C C . MET A 1 106 ? 36.628 1.004 -53.902 1.00 94.06 106 MET A C 1
ATOM 873 O O . MET A 1 106 ? 37.159 1.128 -55.009 1.00 94.06 106 MET A O 1
ATOM 877 N N . VAL A 1 107 ? 37.263 1.327 -52.770 1.00 93.25 107 VAL A N 1
ATOM 878 C CA . VAL A 1 107 ? 38.644 1.835 -52.743 1.00 93.25 107 VAL A CA 1
ATOM 879 C C . VAL A 1 107 ? 39.589 0.814 -53.371 1.00 93.25 107 VAL A C 1
ATOM 881 O O . VAL A 1 107 ? 40.378 1.166 -54.249 1.00 93.25 107 VAL A O 1
ATOM 884 N N . ARG A 1 108 ? 39.458 -0.469 -53.012 1.00 93.06 108 ARG A N 1
ATOM 885 C CA . ARG A 1 108 ? 40.267 -1.558 -53.574 1.00 93.06 108 ARG A CA 1
ATOM 886 C C . ARG A 1 108 ? 40.121 -1.675 -55.094 1.00 93.06 108 ARG A C 1
ATOM 888 O O . ARG A 1 108 ? 41.120 -1.920 -55.775 1.00 93.06 108 ARG A O 1
ATOM 895 N N . VAL A 1 109 ? 38.910 -1.530 -55.637 1.00 93.12 109 VAL A N 1
ATOM 896 C CA . VAL A 1 109 ? 38.667 -1.551 -57.092 1.00 93.12 109 VAL A CA 1
ATOM 897 C C . VAL A 1 109 ? 39.341 -0.360 -57.774 1.00 93.12 109 VAL A C 1
ATOM 899 O O . VAL A 1 109 ? 40.052 -0.552 -58.762 1.00 93.12 109 VAL A O 1
ATOM 902 N N . LEU A 1 110 ? 39.185 0.849 -57.227 1.00 90.38 110 LEU A N 1
ATOM 903 C CA . LEU A 1 110 ? 39.785 2.063 -57.787 1.00 90.38 110 LEU A CA 1
ATOM 904 C C . LEU A 1 110 ? 41.321 2.015 -57.766 1.00 90.38 110 LEU A C 1
ATOM 906 O O . LEU A 1 110 ? 41.950 2.356 -58.764 1.00 90.38 110 LEU A O 1
ATOM 910 N N . THR A 1 111 ? 41.934 1.522 -56.684 1.00 87.62 111 THR A N 1
ATOM 911 C CA . THR A 1 111 ? 43.399 1.386 -56.584 1.00 87.62 111 THR A CA 1
ATOM 912 C C . THR A 1 111 ? 43.968 0.382 -57.590 1.00 87.62 111 THR A C 1
ATOM 914 O O . THR A 1 111 ? 45.046 0.601 -58.139 1.00 87.62 111 THR A O 1
ATOM 917 N N . LYS A 1 112 ? 43.251 -0.715 -57.871 1.00 86.12 112 LYS A N 1
ATOM 918 C CA . LYS A 1 112 ? 43.656 -1.676 -58.912 1.00 86.12 112 LYS A CA 1
ATOM 919 C C . LYS A 1 112 ? 43.558 -1.077 -60.315 1.00 86.12 112 LYS A C 1
ATOM 921 O O . LYS A 1 112 ? 44.436 -1.329 -61.132 1.00 86.12 112 LYS A O 1
ATOM 926 N N . ALA A 1 113 ? 42.522 -0.280 -60.576 1.00 76.25 113 ALA A N 1
ATOM 927 C CA . ALA A 1 113 ? 42.313 0.367 -61.868 1.00 76.25 113 ALA A CA 1
ATOM 928 C C . ALA A 1 113 ? 43.338 1.478 -62.167 1.00 76.25 113 ALA A C 1
ATOM 930 O O . ALA A 1 113 ? 43.617 1.730 -63.331 1.00 76.25 113 ALA A O 1
ATOM 931 N N . SER A 1 114 ? 43.915 2.123 -61.145 1.00 72.75 114 SER A N 1
ATOM 932 C CA . SER A 1 114 ? 44.951 3.157 -61.313 1.00 72.75 114 SER A CA 1
ATOM 933 C C . SER A 1 114 ? 46.388 2.621 -61.388 1.00 72.75 114 SER A C 1
ATOM 935 O O . SER A 1 114 ? 47.305 3.389 -61.660 1.00 72.75 114 SER A O 1
ATOM 937 N N . GLY A 1 115 ? 46.607 1.343 -61.059 1.00 62.00 115 GLY A N 1
ATOM 938 C CA . GLY A 1 115 ? 47.927 0.695 -61.036 1.00 62.00 115 GLY A CA 1
ATOM 939 C C . GLY A 1 115 ? 48.254 -0.152 -62.273 1.00 62.00 115 GLY A C 1
ATOM 940 O O . GLY A 1 115 ? 49.232 -0.895 -62.234 1.00 62.00 115 GLY A O 1
ATOM 941 N N . SER A 1 116 ? 47.425 -0.083 -63.322 1.00 50.66 116 SER A N 1
ATOM 942 C CA . SER A 1 116 ? 47.633 -0.683 -64.655 1.00 50.66 116 SER A CA 1
ATOM 943 C C . SER A 1 116 ? 47.796 0.422 -65.692 1.00 50.66 116 SER A C 1
ATOM 945 O O . SER A 1 116 ? 48.570 0.210 -66.648 1.00 50.66 116 SER A O 1
#

Organism: Gossypium barbadense (NCBI:txid3634)

Sequence (116 aa):
MSGKKIMLAYITTDSARKTTYKKRTKGLVKKVWPSLEDARRLLSEFKKLPLSKQNNKMVNQESFLEQSLAKATDQQLRKLREENRQKELKELGRLVKQNWTDIDDMVRVLTKASGS

pLDDT: mean 89.54, std 9.85, range [40.66, 97.75]

InterPro domains:
  IPR036879 Transcription factor, MADS-box superfamily [SSF55455] (4-69)

Foldseek 3Di:
DDDDDDDPDDDPDPVVNVVVCVVVVVVVQVVDPPHPVVVVVVVVVLVPDPPCVNCPVPDDPVNVVVVVVVVVVVVVVVVVVVVVVVVVVVVVVVVVVVVVVVVVVVVVVVVVVVVD